Protein AF-A0A924RN90-F1 (afdb_monomer_lite)

Foldseek 3Di:
DQLLVVVVVVCVVVVHDLVNLCVQLVHDSVLSVVQSPDPDHDPSSVVSCVVRPLPPDPCNSNDDPPDPDDDDDDDDSVVVVVVVVVVVVVVVVVVVCCVVDDD

Secondary structure (DSSP, 8-state):
-HHHHHHHHHHHHTT--HHHHHHHHT--HHHHHHHHH-SS--HHHHHHHHHH-TT--HHHHH--TT-----------HHHHHHHHHHHHHHHHHHHHHHH---

pLDDT: mean 85.14, std 13.49, range [55.16, 96.69]

Structure (mmCIF, N/CA/C/O backbone):
data_AF-A0A924RN90-F1
#
_entry.id   AF-A0A924RN90-F1
#
loop_
_atom_site.group_PDB
_atom_site.id
_atom_site.type_symbol
_atom_site.label_atom_id
_atom_site.label_alt_id
_atom_site.label_comp_id
_atom_site.label_asym_id
_atom_site.label_entity_id
_atom_site.label_seq_id
_atom_site.pdbx_PDB_ins_code
_atom_site.Cartn_x
_atom_site.Cartn_y
_atom_site.Cartn_z
_atom_site.occupancy
_atom_site.B_iso_or_equiv
_atom_site.auth_seq_id
_atom_site.auth_comp_id
_atom_s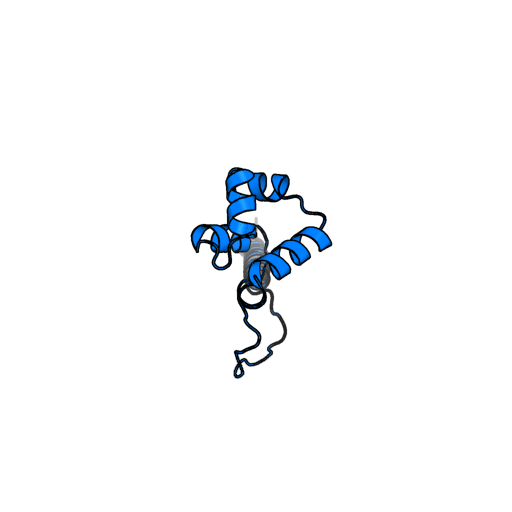ite.auth_asym_id
_atom_site.auth_atom_id
_atom_site.pdbx_PDB_model_num
ATOM 1 N N . MET A 1 1 ? 12.669 -8.659 -8.673 1.00 64.25 1 MET A N 1
ATOM 2 C CA . MET A 1 1 ? 11.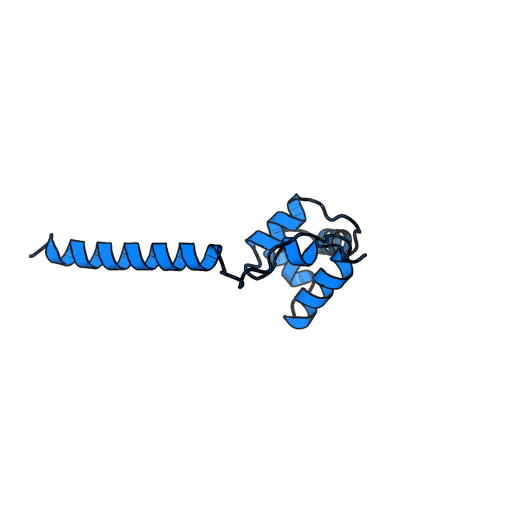621 -8.725 -9.714 1.00 64.25 1 MET A CA 1
ATOM 3 C C . MET A 1 1 ? 10.304 -9.256 -9.157 1.00 64.25 1 MET A C 1
ATOM 5 O O . MET A 1 1 ? 9.276 -8.734 -9.561 1.00 64.25 1 MET A O 1
ATOM 9 N N . GLU A 1 2 ? 10.318 -10.177 -8.187 1.00 84.38 2 GLU A N 1
ATOM 10 C CA . GLU A 1 2 ? 9.100 -10.689 -7.529 1.00 84.38 2 GLU A CA 1
ATOM 11 C C . GLU A 1 2 ? 8.173 -9.609 -6.954 1.00 84.38 2 GLU A C 1
ATOM 13 O O . GLU A 1 2 ? 7.007 -9.561 -7.337 1.00 84.38 2 GLU A O 1
ATOM 18 N N . PHE A 1 3 ? 8.691 -8.671 -6.150 1.00 89.94 3 PHE A N 1
ATOM 19 C CA . PHE A 1 3 ? 7.882 -7.557 -5.634 1.00 89.94 3 PHE A CA 1
ATOM 20 C C . PHE A 1 3 ? 7.183 -6.775 -6.757 1.00 89.94 3 PHE A C 1
ATOM 22 O O . PHE A 1 3 ? 5.973 -6.581 -6.724 1.00 89.94 3 PHE A O 1
ATOM 29 N N . SER A 1 4 ? 7.939 -6.358 -7.782 1.00 91.38 4 SER A N 1
ATOM 30 C CA . SER A 1 4 ? 7.408 -5.586 -8.916 1.00 91.38 4 SER A CA 1
ATOM 31 C C . SER A 1 4 ? 6.252 -6.310 -9.603 1.00 91.38 4 SER A C 1
ATOM 33 O O . SER A 1 4 ? 5.229 -5.700 -9.911 1.00 91.38 4 SER A O 1
ATOM 35 N N . ARG A 1 5 ? 6.403 -7.621 -9.814 1.00 91.50 5 ARG A N 1
ATOM 36 C CA . ARG A 1 5 ? 5.385 -8.474 -10.430 1.00 91.50 5 ARG A CA 1
ATOM 37 C C . ARG A 1 5 ? 4.130 -8.545 -9.558 1.00 91.50 5 ARG A C 1
ATOM 39 O O . ARG A 1 5 ? 3.047 -8.246 -10.056 1.00 91.50 5 ARG A O 1
ATOM 46 N N . LYS A 1 6 ? 4.284 -8.873 -8.271 1.00 92.06 6 LYS A N 1
ATOM 47 C CA . LYS A 1 6 ? 3.182 -9.006 -7.303 1.00 92.06 6 LYS A CA 1
ATOM 48 C C . LYS A 1 6 ? 2.431 -7.690 -7.100 1.00 92.06 6 LYS A C 1
ATOM 50 O O . LYS A 1 6 ? 1.214 -7.648 -7.250 1.00 92.06 6 LYS A O 1
ATOM 55 N N . ALA A 1 7 ? 3.155 -6.595 -6.874 1.00 92.94 7 ALA A N 1
ATOM 56 C CA . ALA A 1 7 ? 2.566 -5.276 -6.674 1.00 92.94 7 ALA A CA 1
ATOM 57 C C . ALA A 1 7 ? 1.798 -4.802 -7.918 1.00 92.94 7 ALA A C 1
ATOM 59 O O . ALA A 1 7 ? 0.669 -4.332 -7.808 1.00 92.94 7 ALA A O 1
ATOM 60 N N . LYS A 1 8 ? 2.360 -4.967 -9.124 1.00 93.75 8 LYS A N 1
ATOM 61 C CA . LYS A 1 8 ? 1.650 -4.612 -10.365 1.00 93.75 8 LYS A CA 1
ATOM 62 C C . LYS A 1 8 ? 0.409 -5.471 -10.591 1.00 93.75 8 LYS A C 1
ATOM 64 O O . LYS A 1 8 ? -0.600 -4.933 -11.036 1.00 93.75 8 LYS A O 1
ATOM 69 N N . ALA A 1 9 ? 0.474 -6.770 -10.298 1.00 93.81 9 ALA A N 1
ATOM 70 C CA . ALA A 1 9 ? -0.682 -7.656 -10.397 1.00 93.81 9 ALA A CA 1
ATOM 71 C C . ALA A 1 9 ? -1.798 -7.216 -9.438 1.00 93.81 9 ALA A C 1
ATOM 73 O O . ALA A 1 9 ? -2.930 -7.047 -9.876 1.00 93.81 9 ALA A O 1
ATOM 74 N N . PHE A 1 10 ? -1.454 -6.919 -8.182 1.00 94.44 10 PHE A N 1
ATOM 75 C CA . PHE A 1 10 ? -2.389 -6.417 -7.175 1.00 94.44 10 PHE A CA 1
ATOM 76 C C . PHE A 1 10 ? -3.120 -5.145 -7.620 1.00 94.44 10 PHE A C 1
ATOM 78 O O . PHE A 1 10 ? -4.341 -5.056 -7.511 1.00 94.44 10 PHE A O 1
ATOM 85 N N . PHE A 1 11 ? -2.389 -4.147 -8.128 1.00 95.00 11 PHE A N 1
ATOM 86 C CA . PHE A 1 11 ? -3.018 -2.898 -8.565 1.00 95.00 11 PHE A CA 1
ATOM 87 C C . PHE A 1 11 ? -3.827 -3.082 -9.850 1.00 95.00 11 PHE A C 1
ATOM 89 O O . PHE A 1 11 ? -4.899 -2.496 -9.974 1.00 95.00 11 PHE A O 1
ATOM 96 N N . LYS A 1 12 ? -3.361 -3.933 -10.773 1.00 94.06 12 LYS A N 1
ATOM 97 C CA . LYS A 1 12 ? -4.080 -4.241 -12.013 1.00 94.06 12 LYS A CA 1
ATOM 98 C C . LYS A 1 12 ? -5.414 -4.939 -11.745 1.00 94.06 12 LYS A C 1
ATOM 100 O O . LYS A 1 12 ? -6.406 -4.554 -12.352 1.00 94.06 12 LYS A O 1
ATOM 105 N N . ASP A 1 13 ? -5.439 -5.919 -10.844 1.00 94.12 13 ASP A N 1
ATOM 106 C CA . ASP A 1 13 ? -6.654 -6.650 -10.455 1.00 94.12 13 ASP A CA 1
ATOM 107 C C . ASP A 1 13 ? -7.726 -5.717 -9.870 1.00 94.12 13 ASP A C 1
ATOM 109 O O . ASP A 1 13 ? -8.916 -5.854 -10.132 1.00 94.12 13 ASP A O 1
ATOM 113 N N . LYS A 1 14 ? -7.285 -4.671 -9.167 1.00 91.81 14 LYS A N 1
ATOM 114 C CA . LYS A 1 14 ? -8.157 -3.647 -8.578 1.00 91.81 14 LYS A CA 1
ATOM 115 C C . LYS A 1 14 ? -8.477 -2.479 -9.510 1.00 91.81 14 LYS A C 1
ATOM 117 O O . LYS A 1 14 ? -9.124 -1.5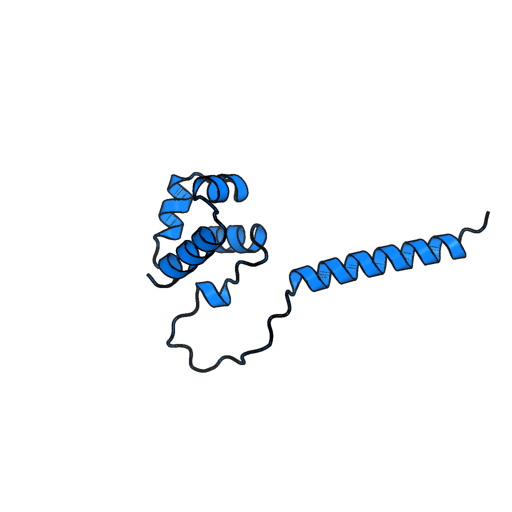30 -9.077 1.00 91.81 14 LYS A O 1
ATOM 122 N N . GLY A 1 15 ? -7.999 -2.509 -10.755 1.00 94.19 15 GLY A N 1
ATOM 123 C CA . GLY A 1 15 ? -8.178 -1.417 -11.714 1.00 94.19 15 GLY A CA 1
ATOM 124 C C . GLY A 1 15 ? -7.488 -0.107 -11.316 1.00 94.19 15 GLY A C 1
ATOM 125 O O . GLY A 1 15 ? -7.857 0.944 -11.826 1.00 94.19 15 GLY A O 1
ATOM 126 N N . ILE A 1 16 ? -6.498 -0.153 -10.419 1.00 94.88 16 ILE A N 1
ATOM 127 C CA . ILE A 1 16 ? -5.819 1.031 -9.887 1.00 94.88 16 ILE A CA 1
ATOM 128 C C . ILE A 1 16 ? -4.651 1.408 -10.804 1.00 94.88 16 ILE A C 1
ATOM 130 O O . ILE A 1 16 ? -3.695 0.647 -10.987 1.00 94.88 16 ILE A O 1
ATOM 134 N N . SER A 1 17 ? -4.693 2.620 -11.348 1.00 94.56 17 SER A N 1
ATOM 135 C CA . SER A 1 17 ? -3.628 3.193 -12.169 1.00 94.56 17 SER A CA 1
ATOM 136 C C . SER A 1 17 ? -2.469 3.745 -11.328 1.00 94.56 17 SER A C 1
ATOM 138 O O . SER A 1 17 ? -2.626 4.136 -10.172 1.00 94.56 17 SER A O 1
ATOM 140 N N . GLN A 1 18 ? -1.275 3.862 -11.924 1.00 93.44 18 GLN A N 1
ATOM 141 C CA . GLN A 1 18 ? -0.118 4.463 -11.237 1.00 93.44 18 GLN A CA 1
ATOM 142 C C . GLN A 1 18 ? -0.355 5.925 -10.838 1.00 93.44 18 GLN A C 1
ATOM 144 O O . GLN A 1 18 ? 0.164 6.369 -9.815 1.00 93.44 18 GLN A O 1
ATOM 149 N N . ARG A 1 19 ? -1.170 6.650 -11.610 1.00 94.44 19 ARG A N 1
ATOM 150 C CA . ARG A 1 19 ? -1.593 8.020 -11.310 1.00 94.44 19 ARG A CA 1
ATOM 151 C C . ARG A 1 19 ? -2.455 8.099 -10.055 1.00 94.44 19 ARG A C 1
ATOM 153 O O . ARG A 1 19 ? -2.277 9.001 -9.237 1.00 94.44 19 ARG A O 1
ATOM 160 N N . GLU A 1 20 ? -3.362 7.147 -9.872 1.00 95.56 20 GLU A N 1
ATOM 161 C CA . GLU A 1 20 ? -4.165 7.058 -8.651 1.00 95.56 20 GLU A CA 1
ATOM 162 C C . GLU A 1 20 ? -3.302 6.687 -7.450 1.00 95.56 20 GLU A C 1
ATOM 164 O O . GLU A 1 20 ? -3.464 7.290 -6.394 1.00 95.56 20 GLU A O 1
ATOM 169 N N . ILE A 1 21 ? -2.337 5.775 -7.618 1.00 95.94 21 ILE A N 1
ATOM 170 C CA . ILE A 1 21 ? -1.363 5.448 -6.565 1.00 95.94 21 ILE A CA 1
ATOM 171 C C . ILE A 1 21 ? -0.596 6.696 -6.146 1.00 95.94 21 ILE A C 1
ATOM 173 O O . ILE A 1 21 ? -0.570 7.022 -4.963 1.00 95.94 21 ILE A O 1
ATOM 177 N N . ALA A 1 22 ? -0.024 7.412 -7.114 1.00 96.69 22 ALA A N 1
ATOM 178 C CA . ALA A 1 22 ? 0.719 8.650 -6.905 1.00 96.69 22 ALA A CA 1
ATOM 179 C C . ALA A 1 22 ? -0.108 9.685 -6.132 1.00 96.69 22 ALA A C 1
ATOM 181 O O . ALA A 1 22 ? 0.330 10.190 -5.098 1.00 96.69 22 ALA A O 1
ATOM 182 N N . THR A 1 23 ? -1.349 9.905 -6.571 1.00 95.81 23 THR A N 1
ATOM 183 C CA . THR A 1 23 ? -2.288 10.826 -5.920 1.00 95.81 23 THR A CA 1
ATOM 184 C C . THR A 1 23 ? -2.615 10.387 -4.492 1.00 95.81 23 THR A C 1
ATOM 186 O O . THR A 1 23 ? -2.597 11.204 -3.576 1.00 95.81 23 THR A O 1
ATOM 189 N N . LYS A 1 24 ? -2.878 9.092 -4.280 1.00 94.31 24 LYS A N 1
ATOM 190 C CA . LYS A 1 24 ? -3.271 8.537 -2.980 1.00 94.31 24 LYS A CA 1
ATOM 191 C C . LYS A 1 24 ? -2.149 8.631 -1.948 1.00 94.31 24 LYS A C 1
ATOM 193 O O . LYS A 1 24 ? -2.421 8.925 -0.791 1.00 94.31 24 LYS A O 1
ATOM 198 N N . ILE A 1 25 ? -0.904 8.384 -2.357 1.00 94.81 25 ILE A N 1
ATOM 199 C CA . ILE A 1 25 ? 0.248 8.391 -1.443 1.00 94.81 25 ILE A CA 1
ATOM 200 C C . ILE A 1 25 ? 0.970 9.744 -1.360 1.00 94.81 25 ILE A C 1
ATOM 202 O O . ILE A 1 25 ? 1.912 9.870 -0.575 1.00 94.81 25 ILE A O 1
ATOM 206 N N . GLY A 1 26 ? 0.542 10.736 -2.149 1.00 93.94 26 GLY A N 1
ATOM 207 C CA . GLY A 1 26 ? 1.117 12.083 -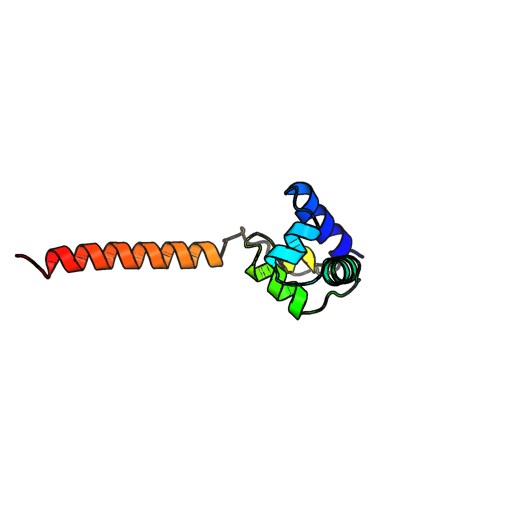2.165 1.00 93.94 26 GLY A CA 1
ATOM 208 C C . GLY A 1 26 ? 2.508 12.161 -2.800 1.00 93.94 26 GLY A C 1
ATOM 209 O O . GLY A 1 26 ? 3.337 12.951 -2.360 1.00 93.94 26 GLY A O 1
ATOM 210 N N . GLU A 1 27 ? 2.786 11.331 -3.805 1.00 95.44 27 GLU A N 1
ATOM 211 C CA . GLU A 1 27 ? 4.080 11.272 -4.498 1.00 95.44 27 GLU A CA 1
ATOM 212 C C . GLU A 1 27 ? 3.899 11.474 -6.009 1.00 95.44 27 GLU A C 1
ATOM 214 O O . GLU A 1 27 ? 2.800 11.357 -6.541 1.00 95.44 27 GLU A O 1
ATOM 219 N N . GLY A 1 28 ? 4.983 11.754 -6.736 1.00 95.12 28 GLY A N 1
ATOM 220 C CA . GLY A 1 28 ? 4.928 11.885 -8.197 1.00 95.12 28 GLY A CA 1
ATOM 221 C C . GLY A 1 28 ? 4.805 10.539 -8.928 1.00 95.12 28 GLY A C 1
ATOM 222 O O . GLY A 1 28 ? 5.375 9.534 -8.500 1.00 95.12 28 GLY A O 1
ATOM 223 N N . GLU A 1 29 ? 4.153 10.520 -10.095 1.00 95.00 29 GLU A N 1
ATOM 224 C CA . GLU A 1 29 ? 4.005 9.308 -10.927 1.00 95.00 29 GLU A CA 1
ATOM 225 C C . GLU A 1 29 ? 5.352 8.668 -11.295 1.00 95.00 29 GLU A C 1
ATOM 227 O O . GLU A 1 29 ? 5.507 7.448 -11.245 1.00 95.00 29 GLU A O 1
ATOM 232 N N . VAL A 1 30 ? 6.367 9.488 -11.589 1.00 95.75 30 VAL A N 1
ATOM 233 C CA . VAL A 1 30 ? 7.730 9.013 -11.882 1.00 95.75 30 VAL A CA 1
ATOM 234 C C . VAL A 1 30 ? 8.340 8.297 -10.674 1.00 95.75 30 VAL A C 1
ATOM 236 O O . VAL A 1 30 ? 9.002 7.269 -10.832 1.00 95.75 30 VAL A O 1
ATOM 239 N N . TYR A 1 31 ? 8.101 8.805 -9.460 1.00 95.31 31 TYR A N 1
ATOM 240 C CA . TYR A 1 31 ? 8.561 8.159 -8.232 1.00 95.31 31 TYR A CA 1
ATOM 241 C C . TYR A 1 31 ? 7.870 6.809 -8.042 1.00 95.31 31 TYR A C 1
ATOM 243 O O . TYR A 1 31 ? 8.556 5.805 -7.845 1.00 95.31 31 TYR A O 1
ATOM 251 N N . VAL A 1 32 ? 6.542 6.764 -8.181 1.00 96.25 32 VAL A N 1
ATOM 252 C CA . VAL A 1 32 ? 5.758 5.525 -8.075 1.00 96.25 32 VAL A CA 1
ATOM 253 C C . VAL A 1 32 ? 6.225 4.492 -9.092 1.00 96.25 32 VAL A C 1
ATOM 255 O O . VAL A 1 32 ? 6.551 3.369 -8.713 1.00 96.25 32 VAL A O 1
ATOM 258 N N . SER A 1 33 ? 6.344 4.877 -10.363 1.00 95.31 33 SER A N 1
ATOM 259 C CA . SER A 1 33 ? 6.837 4.000 -11.425 1.00 95.31 33 SER A CA 1
ATOM 260 C C . SER A 1 33 ? 8.230 3.460 -11.096 1.00 95.31 33 SER A C 1
ATOM 262 O O . SER A 1 33 ? 8.475 2.254 -11.168 1.00 95.31 33 SER A O 1
ATOM 264 N N . LYS A 1 34 ? 9.147 4.323 -10.642 1.00 95.12 34 LYS A N 1
ATOM 265 C CA . LYS A 1 34 ? 10.495 3.906 -10.242 1.00 95.12 34 LYS A CA 1
ATOM 266 C C . LYS A 1 34 ? 10.456 2.899 -9.093 1.00 95.12 34 LYS A C 1
ATOM 268 O O . LYS A 1 34 ? 11.177 1.909 -9.148 1.00 95.12 34 LYS A O 1
ATOM 273 N N . GLN A 1 35 ? 9.637 3.122 -8.066 1.00 95.69 35 GLN A N 1
ATOM 274 C CA . GLN A 1 35 ? 9.545 2.215 -6.917 1.00 95.69 35 GLN A CA 1
ATOM 275 C C . GLN A 1 35 ? 8.879 0.884 -7.277 1.00 95.69 35 GLN A C 1
ATOM 277 O O . GLN A 1 35 ? 9.397 -0.166 -6.905 1.00 95.69 35 GLN A O 1
ATOM 282 N N . LEU A 1 36 ? 7.806 0.900 -8.071 1.00 94.00 36 LEU A N 1
ATOM 283 C CA . LEU A 1 36 ? 7.135 -0.314 -8.542 1.00 94.00 36 LEU A CA 1
ATOM 284 C C . LEU A 1 36 ? 8.023 -1.181 -9.434 1.00 94.00 36 LEU A C 1
ATOM 286 O O . LEU A 1 36 ? 7.767 -2.373 -9.558 1.00 94.00 36 LEU A O 1
ATOM 290 N N . ASN A 1 37 ? 9.044 -0.613 -10.074 1.00 93.25 37 ASN A N 1
ATOM 291 C CA . ASN A 1 37 ? 9.986 -1.345 -10.923 1.00 93.25 37 ASN A CA 1
ATOM 292 C C . ASN A 1 37 ? 11.270 -1.779 -10.196 1.00 93.25 37 ASN A C 1
ATOM 294 O O . ASN A 1 37 ? 12.054 -2.549 -10.753 1.00 93.25 37 ASN A O 1
ATOM 298 N N . LYS A 1 38 ? 11.509 -1.321 -8.962 1.00 90.50 38 LYS A N 1
ATOM 299 C CA . LYS A 1 38 ? 12.701 -1.708 -8.199 1.00 90.50 38 LYS A CA 1
ATOM 300 C C . LYS A 1 38 ? 12.615 -3.153 -7.712 1.00 90.50 38 LYS A C 1
ATOM 302 O O . LYS A 1 38 ? 11.545 -3.665 -7.387 1.00 90.50 38 LYS A O 1
ATOM 307 N N . LYS A 1 39 ? 13.782 -3.803 -7.614 1.00 85.38 39 LYS A N 1
ATOM 308 C CA . LYS A 1 39 ? 13.923 -5.079 -6.894 1.00 85.38 39 LYS A CA 1
ATOM 309 C C . LYS A 1 39 ? 13.621 -4.88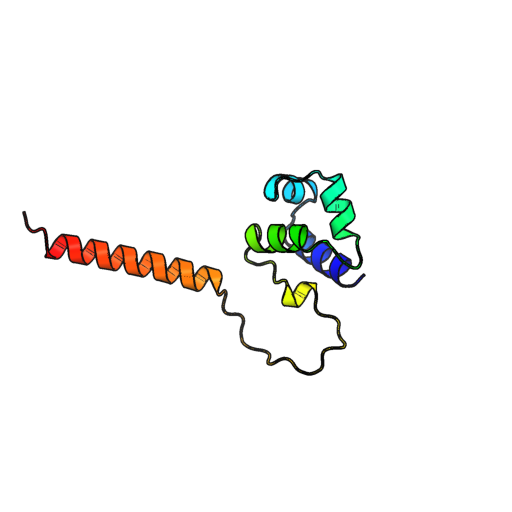5 -5.406 1.00 85.38 39 LYS A C 1
ATOM 311 O O . LYS A 1 39 ? 12.903 -5.697 -4.840 1.00 85.38 39 LYS A O 1
ATOM 316 N N . GLU A 1 40 ? 14.133 -3.793 -4.847 1.00 88.31 40 GLU A N 1
ATOM 317 C CA . GLU A 1 40 ? 13.992 -3.397 -3.448 1.00 88.31 40 GLU A CA 1
ATOM 318 C C . GLU A 1 40 ? 13.404 -1.977 -3.394 1.00 88.31 40 GLU A C 1
ATOM 320 O O . GLU A 1 40 ? 14.121 -0.986 -3.586 1.00 88.31 40 GLU A O 1
ATOM 325 N N . PRO A 1 41 ? 12.076 -1.847 -3.252 1.00 92.38 41 PRO A N 1
ATOM 326 C CA . PRO A 1 41 ? 11.437 -0.555 -3.033 1.00 92.38 41 PRO A CA 1
ATOM 327 C C . PRO A 1 41 ? 11.864 0.040 -1.685 1.00 92.38 41 PRO A C 1
ATOM 329 O O . PRO A 1 41 ? 12.177 -0.671 -0.734 1.00 92.38 41 PRO A O 1
ATOM 332 N N . SER A 1 42 ? 11.855 1.368 -1.580 1.00 94.56 42 SER A N 1
ATOM 333 C CA . SER A 1 42 ? 12.221 2.029 -0.323 1.00 94.56 42 SER A CA 1
ATOM 334 C C . SER A 1 42 ? 11.209 1.733 0.796 1.00 94.56 42 SER A C 1
ATOM 336 O O . SER A 1 42 ? 10.007 1.755 0.513 1.00 94.56 42 SER A O 1
ATOM 338 N N . PRO A 1 43 ? 11.641 1.604 2.066 1.00 93.88 43 PRO A N 1
ATOM 339 C CA . PRO A 1 43 ? 10.736 1.412 3.206 1.00 93.88 43 PRO A CA 1
ATOM 340 C C . PRO A 1 43 ? 9.636 2.476 3.311 1.00 93.88 43 PRO A C 1
ATOM 342 O O . PRO A 1 43 ? 8.492 2.158 3.623 1.00 93.88 43 PRO A O 1
ATOM 345 N N . LYS A 1 44 ? 9.948 3.736 2.967 1.00 95.50 44 LYS A N 1
ATOM 346 C CA . LYS A 1 44 ? 8.964 4.831 2.900 1.00 95.50 44 LYS A CA 1
ATOM 347 C C . LYS A 1 44 ? 7.791 4.483 1.977 1.00 95.50 44 LYS A C 1
ATOM 349 O O . LYS A 1 44 ? 6.640 4.584 2.387 1.00 95.50 44 LYS A O 1
ATOM 354 N N . PHE A 1 45 ? 8.101 4.036 0.761 1.00 95.88 45 PHE A N 1
ATOM 355 C CA . PHE A 1 45 ? 7.106 3.654 -0.238 1.00 95.88 45 PHE A CA 1
ATOM 356 C C . PHE A 1 45 ? 6.263 2.463 0.228 1.00 95.88 45 PHE A C 1
ATOM 358 O O . PHE A 1 45 ? 5.045 2.488 0.101 1.00 95.88 45 PHE A O 1
ATOM 365 N N . LEU A 1 46 ? 6.894 1.450 0.827 1.00 94.94 46 LEU A N 1
ATOM 366 C CA . LEU A 1 46 ? 6.189 0.288 1.376 1.00 94.94 46 LEU A CA 1
ATOM 367 C C . LEU A 1 46 ? 5.192 0.689 2.472 1.00 94.94 46 LEU A C 1
ATOM 369 O O . LEU A 1 46 ? 4.028 0.298 2.418 1.00 94.94 46 LEU A O 1
ATOM 373 N N . ASN A 1 47 ? 5.614 1.539 3.410 1.00 93.50 47 ASN A N 1
ATOM 374 C CA . ASN A 1 47 ? 4.739 2.060 4.461 1.00 93.50 47 ASN A CA 1
ATOM 375 C C . ASN A 1 47 ? 3.602 2.916 3.891 1.00 93.50 47 ASN A C 1
ATOM 377 O O . ASN A 1 47 ? 2.461 2.804 4.335 1.00 93.50 47 ASN A O 1
ATOM 381 N N . GLN A 1 48 ? 3.886 3.749 2.886 1.00 95.19 48 GLN A N 1
ATOM 382 C CA . GLN A 1 48 ? 2.862 4.525 2.188 1.00 95.19 48 GLN A CA 1
ATOM 383 C C . GLN A 1 48 ? 1.805 3.617 1.550 1.00 95.19 48 GLN A C 1
ATOM 385 O O . GLN A 1 48 ? 0.615 3.904 1.682 1.00 95.19 48 GLN A O 1
ATOM 390 N N . LEU A 1 49 ? 2.208 2.511 0.916 1.00 94.56 49 LEU A N 1
ATOM 391 C CA . LEU A 1 49 ? 1.265 1.548 0.353 1.00 94.56 49 LEU A CA 1
ATOM 392 C C . LEU A 1 49 ? 0.438 0.854 1.444 1.00 94.56 49 LEU A C 1
ATOM 394 O O . LEU A 1 49 ? -0.785 0.893 1.376 1.00 94.56 49 LEU A O 1
ATOM 398 N N . ALA A 1 50 ? 1.069 0.307 2.484 1.00 91.62 50 ALA A N 1
ATOM 399 C CA . ALA A 1 50 ? 0.376 -0.403 3.567 1.00 91.62 50 ALA A CA 1
ATOM 400 C C . ALA A 1 50 ? -0.569 0.489 4.401 1.00 91.62 50 ALA A C 1
ATOM 402 O O . ALA A 1 50 ? -1.506 0.008 5.044 1.00 91.62 50 ALA A O 1
ATOM 403 N N . ASN A 1 51 ? -0.327 1.802 4.423 1.00 91.56 51 ASN A N 1
ATOM 404 C CA . ASN A 1 51 ? -1.199 2.758 5.104 1.00 91.56 51 ASN A CA 1
ATOM 405 C C . ASN A 1 51 ? -2.377 3.212 4.241 1.00 91.56 51 ASN A C 1
ATOM 407 O O . ASN A 1 51 ? -3.451 3.464 4.779 1.00 91.56 51 ASN A O 1
ATOM 411 N N . ASN A 1 52 ? -2.197 3.304 2.922 1.00 93.06 52 ASN A N 1
ATOM 412 C CA . ASN A 1 52 ? -3.235 3.790 2.010 1.00 93.06 52 ASN A CA 1
ATOM 413 C C . ASN A 1 52 ? -4.058 2.674 1.355 1.00 93.06 52 ASN A C 1
ATOM 415 O O . ASN A 1 52 ? -5.147 2.940 0.843 1.00 93.06 52 ASN A O 1
ATOM 419 N N . TYR A 1 53 ? -3.557 1.441 1.385 1.00 92.19 53 TYR A N 1
ATOM 420 C CA . TYR A 1 53 ? -4.200 0.256 0.834 1.00 92.19 53 TYR A CA 1
ATOM 421 C C . TYR A 1 53 ? -4.271 -0.825 1.921 1.00 92.19 53 TYR A C 1
ATOM 423 O O . TYR A 1 53 ? -3.322 -1.590 2.072 1.00 92.19 53 TYR A O 1
ATOM 431 N N . PRO A 1 54 ? -5.385 -0.919 2.672 1.00 84.88 54 PRO A N 1
ATOM 432 C CA . PRO A 1 54 ? -5.524 -1.857 3.793 1.00 84.88 54 PRO A CA 1
ATOM 433 C C . PRO A 1 54 ? -5.283 -3.322 3.411 1.00 84.88 54 PRO A C 1
ATOM 435 O O . PRO A 1 54 ? -4.749 -4.090 4.199 1.00 84.88 54 PRO A O 1
ATOM 438 N N . ASN A 1 55 ? -5.610 -3.681 2.169 1.00 87.50 55 ASN A N 1
ATOM 439 C CA . ASN A 1 55 ? -5.478 -5.045 1.660 1.00 87.50 55 ASN A CA 1
ATOM 440 C C . ASN A 1 55 ? -4.100 -5.289 1.013 1.00 87.50 55 ASN A C 1
ATOM 442 O O . ASN A 1 55 ? -3.913 -6.314 0.365 1.00 87.50 55 ASN A O 1
ATOM 446 N N . PHE A 1 56 ? -3.176 -4.324 1.077 1.00 90.12 56 PHE A N 1
ATOM 447 C CA . PHE A 1 56 ? -1.814 -4.471 0.567 1.00 90.12 56 PHE A CA 1
ATOM 448 C C . PHE A 1 56 ? -0.933 -5.097 1.652 1.00 90.12 56 PHE A C 1
ATOM 450 O O . PHE A 1 56 ? -0.375 -4.396 2.498 1.00 90.12 56 PHE A O 1
ATOM 457 N N . ASP A 1 57 ? -0.829 -6.425 1.631 1.00 89.06 57 ASP A N 1
ATOM 458 C CA . ASP A 1 57 ? -0.023 -7.179 2.590 1.00 89.06 57 ASP A CA 1
ATOM 459 C C . ASP A 1 57 ? 1.467 -7.150 2.215 1.00 89.06 57 ASP A C 1
ATOM 461 O O . ASP A 1 57 ? 1.898 -7.723 1.213 1.00 89.06 57 ASP A O 1
ATOM 465 N N . LEU A 1 58 ? 2.277 -6.496 3.050 1.00 89.31 58 LEU A N 1
ATOM 466 C CA . LEU A 1 58 ? 3.723 -6.418 2.855 1.00 89.31 58 LEU A CA 1
ATOM 467 C C . LEU A 1 58 ? 4.402 -7.787 2.911 1.00 89.31 58 LEU A C 1
ATOM 469 O O . LEU A 1 58 ? 5.374 -7.993 2.182 1.00 89.31 58 LEU A O 1
ATOM 473 N N . ASN A 1 59 ? 3.893 -8.722 3.716 1.00 87.12 59 ASN A N 1
ATOM 474 C CA . ASN A 1 59 ? 4.464 -10.060 3.818 1.00 87.12 59 ASN A CA 1
ATOM 475 C C . ASN A 1 59 ? 4.296 -10.803 2.494 1.00 87.12 59 ASN A C 1
ATOM 477 O O . ASN A 1 59 ? 5.269 -11.324 1.955 1.00 87.12 59 ASN A O 1
ATOM 481 N N . GLU A 1 60 ? 3.098 -10.781 1.908 1.00 87.88 60 GLU A N 1
ATOM 482 C CA . GLU A 1 60 ? 2.840 -11.387 0.599 1.00 87.88 60 GLU A CA 1
ATOM 483 C C . GLU A 1 60 ? 3.709 -10.765 -0.509 1.00 87.88 60 GLU A C 1
ATOM 485 O O . GLU A 1 60 ? 4.305 -11.478 -1.330 1.00 87.88 60 GLU A O 1
ATOM 490 N N . MET A 1 61 ? 3.812 -9.432 -0.507 1.00 89.38 61 MET A N 1
ATOM 491 C CA . MET A 1 61 ? 4.502 -8.666 -1.548 1.00 89.38 61 MET A CA 1
ATOM 492 C C . MET A 1 61 ? 6.024 -8.823 -1.497 1.00 89.38 61 MET A C 1
ATOM 494 O O . MET A 1 61 ? 6.672 -8.807 -2.547 1.00 89.38 61 MET A O 1
ATOM 498 N N . LEU A 1 62 ? 6.601 -8.972 -0.302 1.00 88.12 62 LEU A N 1
ATOM 499 C CA . LEU A 1 62 ? 8.048 -9.100 -0.100 1.00 88.12 62 LEU A CA 1
ATOM 500 C C . LEU A 1 62 ? 8.521 -10.551 0.015 1.00 88.12 62 LEU A C 1
ATOM 502 O O . LEU A 1 62 ? 9.718 -10.799 -0.126 1.00 88.12 62 LEU A O 1
ATOM 506 N N . ARG A 1 63 ? 7.610 -11.512 0.220 1.00 82.19 63 ARG A N 1
ATOM 507 C CA . ARG A 1 63 ? 7.947 -12.937 0.294 1.00 82.19 63 ARG A CA 1
ATOM 508 C C . ARG A 1 63 ? 8.654 -13.396 -0.978 1.00 82.19 63 ARG A C 1
ATOM 510 O O . ARG A 1 63 ? 8.113 -13.281 -2.082 1.00 82.19 63 ARG A O 1
ATOM 517 N N . THR A 1 64 ? 9.838 -13.964 -0.800 1.00 76.19 64 THR A N 1
ATOM 518 C CA . THR A 1 64 ? 10.525 -14.791 -1.789 1.00 76.19 64 THR A CA 1
ATOM 519 C C . THR A 1 64 ? 10.190 -16.257 -1.517 1.00 76.19 64 THR A C 1
ATOM 521 O O . THR A 1 64 ? 9.961 -16.646 -0.371 1.00 76.19 64 THR A O 1
ATOM 524 N N . ASP A 1 65 ? 10.124 -17.078 -2.563 1.00 66.38 65 ASP A N 1
ATOM 525 C CA . ASP A 1 65 ? 9.683 -18.480 -2.462 1.00 66.38 65 ASP A CA 1
ATOM 526 C C . ASP A 1 65 ? 10.648 -19.387 -1.661 1.00 66.38 65 ASP A C 1
ATOM 528 O O . ASP A 1 65 ? 10.355 -20.554 -1.432 1.00 66.38 65 ASP A O 1
ATOM 532 N N . GLU A 1 66 ? 11.769 -18.849 -1.171 1.00 62.41 66 GLU A N 1
ATOM 533 C CA . GLU A 1 66 ? 12.803 -19.569 -0.410 1.00 62.41 66 GLU A CA 1
ATOM 534 C C . GLU A 1 66 ? 12.536 -19.661 1.108 1.00 62.41 66 GLU A C 1
ATOM 536 O O . GLU A 1 66 ? 13.290 -20.317 1.827 1.00 62.41 66 GLU A O 1
ATOM 541 N N . VAL A 1 67 ? 11.479 -19.032 1.640 1.00 57.16 67 VAL A N 1
ATOM 542 C CA . VAL A 1 67 ? 11.224 -19.026 3.095 1.00 57.16 67 VAL A CA 1
ATOM 543 C C . VAL A 1 67 ? 10.393 -20.248 3.516 1.00 57.16 67 VAL A C 1
ATOM 545 O O . VAL A 1 67 ? 9.167 -20.248 3.420 1.00 57.16 67 VAL A O 1
ATOM 548 N N . LEU A 1 68 ? 11.084 -21.290 3.994 1.00 55.66 68 LEU A N 1
ATOM 549 C CA . LEU A 1 68 ? 10.546 -22.614 4.356 1.00 55.66 68 LEU A CA 1
ATOM 550 C C . LEU A 1 68 ? 9.777 -22.692 5.694 1.00 55.66 68 LEU A C 1
ATOM 552 O O . LEU A 1 68 ? 9.165 -23.719 5.963 1.00 55.66 68 LEU A O 1
ATOM 556 N N . ASN A 1 69 ? 9.773 -21.645 6.527 1.00 57.44 69 ASN A N 1
ATOM 557 C CA . ASN A 1 69 ? 9.216 -21.700 7.889 1.00 57.44 69 ASN A CA 1
ATOM 558 C C . ASN A 1 69 ? 8.270 -20.527 8.178 1.00 57.44 69 ASN A C 1
ATOM 560 O O . ASN A 1 69 ? 8.663 -19.558 8.826 1.00 57.44 69 ASN A O 1
ATOM 564 N N . ILE A 1 70 ? 7.021 -20.602 7.710 1.00 56.69 70 ILE A N 1
ATOM 565 C CA . ILE A 1 70 ? 5.972 -19.654 8.112 1.00 56.69 70 ILE A CA 1
ATOM 566 C C . ILE A 1 70 ? 4.680 -20.430 8.380 1.00 56.69 70 ILE A C 1
ATOM 568 O O . ILE A 1 70 ? 4.254 -21.236 7.553 1.00 56.69 70 ILE A O 1
ATOM 572 N N . VAL A 1 71 ? 4.068 -20.182 9.539 1.00 62.81 71 VAL A N 1
ATOM 573 C CA . VAL A 1 71 ? 2.741 -20.698 9.898 1.00 62.81 71 VAL A CA 1
ATOM 574 C C . VAL A 1 71 ? 1.705 -19.973 9.036 1.00 62.81 71 VAL A C 1
ATOM 576 O O . VAL A 1 71 ? 1.628 -18.746 9.054 1.00 62.81 71 VAL A O 1
ATOM 579 N N . ALA A 1 72 ? 0.944 -20.718 8.235 1.00 59.22 72 ALA A N 1
ATOM 580 C CA . ALA A 1 72 ? -0.149 -20.171 7.437 1.00 59.22 72 ALA A CA 1
ATOM 581 C C . ALA A 1 72 ? -1.385 -19.981 8.329 1.00 59.22 72 ALA A C 1
ATOM 583 O O . ALA A 1 72 ? -2.234 -20.864 8.409 1.00 59.22 72 ALA A O 1
ATOM 584 N N . GLU A 1 73 ? -1.455 -18.859 9.042 1.00 59.97 73 GLU A N 1
ATOM 585 C CA . GLU A 1 73 ? -2.665 -18.469 9.771 1.00 59.97 73 GLU A CA 1
ATOM 586 C C . GLU A 1 73 ? -3.718 -17.902 8.805 1.00 59.97 73 GLU A C 1
ATOM 588 O O . GLU A 1 73 ? -3.386 -17.313 7.767 1.00 59.97 73 GLU A O 1
ATOM 593 N N . GLU A 1 74 ? -5.000 -18.088 9.130 1.00 60.41 74 GLU A N 1
ATOM 594 C CA . GLU A 1 74 ? -6.090 -17.431 8.408 1.00 60.41 74 GLU A CA 1
ATOM 595 C C . GLU A 1 74 ? -5.954 -15.909 8.553 1.00 60.41 74 GLU A C 1
ATOM 597 O O . GLU A 1 74 ? -5.665 -15.389 9.630 1.00 60.41 74 GLU A O 1
ATOM 602 N N . ARG A 1 75 ? -6.122 -15.187 7.438 1.00 55.62 75 ARG A N 1
ATOM 603 C CA . ARG A 1 75 ? -5.949 -13.731 7.368 1.00 55.62 75 ARG A CA 1
ATOM 604 C C . ARG A 1 75 ? -6.952 -13.029 8.287 1.00 55.62 75 ARG A C 1
ATOM 606 O O . ARG A 1 75 ? -8.065 -12.734 7.864 1.00 55.62 75 ARG A O 1
ATOM 613 N N . GLU A 1 76 ? -6.554 -12.679 9.503 1.00 55.16 76 GLU A N 1
ATOM 614 C CA . GLU A 1 76 ? -7.260 -11.647 10.256 1.00 55.16 76 GLU A CA 1
ATOM 615 C C . GLU A 1 76 ? -6.807 -10.270 9.758 1.00 55.16 76 GLU A C 1
ATOM 617 O O . GLU A 1 76 ? -5.635 -9.897 9.854 1.00 55.16 76 GLU A O 1
ATOM 622 N N . GLU A 1 77 ? -7.739 -9.479 9.223 1.00 57.66 77 GLU A N 1
ATOM 623 C CA . GLU A 1 7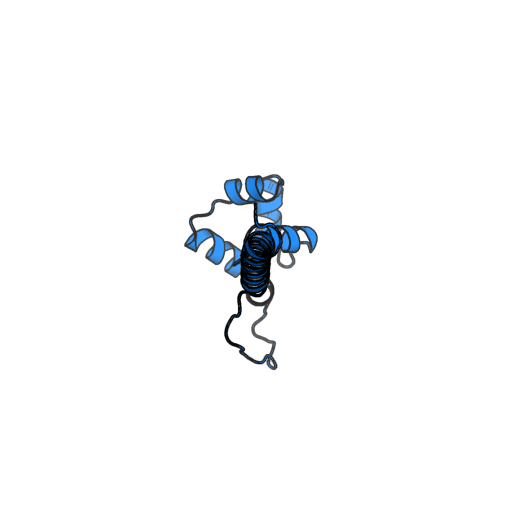7 ? -7.503 -8.075 8.884 1.00 57.66 77 GLU A CA 1
ATOM 624 C C . GLU A 1 77 ? -7.314 -7.264 10.178 1.00 57.66 77 GLU A C 1
ATOM 626 O O . GLU A 1 77 ? -8.227 -6.613 10.689 1.00 57.66 77 GLU A O 1
ATOM 631 N N . TYR A 1 78 ? -6.102 -7.311 10.732 1.00 55.25 78 TYR A N 1
ATOM 632 C CA . TYR A 1 78 ? -5.775 -6.814 12.071 1.00 55.25 78 TYR A CA 1
ATOM 633 C C . TYR A 1 78 ? -6.166 -5.339 12.280 1.00 55.25 78 TYR A C 1
ATOM 635 O O . TYR A 1 78 ? -6.644 -4.954 13.346 1.00 55.25 78 TYR A O 1
ATOM 643 N N . LYS A 1 79 ? -6.043 -4.505 11.234 1.00 56.62 79 LYS A N 1
ATOM 644 C CA . LYS A 1 79 ? -6.471 -3.094 11.272 1.00 56.62 79 LYS A CA 1
ATOM 645 C C . LYS A 1 79 ? -7.995 -2.926 11.268 1.00 56.62 79 LYS A C 1
ATOM 647 O O . LYS A 1 79 ? -8.493 -2.010 11.919 1.00 56.62 79 LYS A O 1
ATOM 652 N N . LEU A 1 80 ? -8.736 -3.788 10.570 1.00 64.88 80 LEU A N 1
ATOM 653 C CA . LEU A 1 80 ? -10.201 -3.745 10.568 1.00 64.88 80 LEU A CA 1
ATOM 654 C C . LEU A 1 80 ? -10.755 -4.211 11.911 1.00 64.88 80 LEU A C 1
ATOM 656 O O . LEU A 1 80 ? -11.668 -3.577 12.431 1.00 64.88 80 LEU A O 1
ATOM 660 N N . ARG A 1 81 ? -10.128 -5.212 12.539 1.00 73.75 81 ARG A N 1
ATOM 661 C CA . ARG A 1 81 ? -10.490 -5.661 13.889 1.00 73.75 81 ARG A CA 1
ATOM 662 C C . ARG A 1 81 ? -10.372 -4.540 14.924 1.00 73.75 81 ARG A C 1
ATOM 664 O O . ARG A 1 81 ? -11.287 -4.355 15.719 1.00 73.75 81 ARG A O 1
ATOM 671 N N . SER A 1 82 ? -9.299 -3.747 14.889 1.00 74.56 82 SER A N 1
ATOM 672 C CA . SER A 1 82 ? -9.155 -2.587 15.781 1.00 74.56 82 SER A CA 1
ATOM 673 C C . SER A 1 82 ? -10.217 -1.508 15.542 1.00 74.56 82 SER A C 1
ATOM 675 O O . SER A 1 82 ? -10.732 -0.954 16.506 1.00 74.56 82 SER A O 1
ATOM 677 N N . ILE A 1 83 ? -10.577 -1.226 14.285 1.00 80.00 83 ILE A N 1
ATOM 678 C CA . ILE A 1 83 ? -11.637 -0.255 13.953 1.00 80.00 83 ILE A CA 1
ATOM 679 C C . ILE A 1 83 ? -13.007 -0.757 14.424 1.00 80.00 83 ILE A C 1
ATOM 681 O O . ILE A 1 83 ? -13.772 0.008 15.006 1.00 80.00 83 ILE A O 1
ATOM 685 N N . ILE A 1 84 ? -13.300 -2.043 14.220 1.00 83.56 84 ILE A N 1
ATOM 686 C CA . ILE A 1 84 ? -14.533 -2.683 14.696 1.00 83.56 84 ILE A CA 1
ATOM 687 C C . ILE A 1 84 ? -14.627 -2.579 16.222 1.00 83.56 84 ILE A C 1
ATOM 689 O O . ILE A 1 84 ? -15.658 -2.154 16.735 1.00 83.56 84 ILE A O 1
ATOM 693 N N . LEU A 1 85 ? -13.537 -2.876 16.937 1.00 89.19 85 LEU A N 1
ATOM 694 C CA . LEU A 1 85 ? -13.483 -2.761 18.397 1.00 89.19 85 LEU A CA 1
ATOM 695 C C . LEU A 1 85 ? -13.680 -1.319 18.882 1.00 89.19 85 LEU A C 1
ATOM 697 O O . LEU A 1 85 ? -14.376 -1.104 19.869 1.00 89.19 85 LEU A O 1
ATOM 701 N N . ILE A 1 86 ? -13.100 -0.326 18.198 1.00 90.88 86 ILE A N 1
ATOM 702 C CA . ILE A 1 86 ? -13.312 1.092 18.533 1.00 90.88 86 ILE A CA 1
ATOM 703 C C . ILE A 1 86 ? -14.793 1.456 18.394 1.00 90.88 86 ILE A C 1
ATOM 705 O O . ILE A 1 86 ? -15.366 2.019 19.325 1.00 90.88 86 ILE A O 1
ATOM 709 N N . ASN A 1 87 ? -15.422 1.085 17.277 1.00 90.12 87 ASN A N 1
ATOM 710 C CA . ASN A 1 87 ? -16.839 1.367 17.042 1.00 90.12 87 ASN A CA 1
ATOM 711 C C . ASN A 1 87 ? -17.732 0.701 18.100 1.00 90.12 87 ASN A C 1
ATOM 713 O O . ASN A 1 87 ? -18.650 1.331 18.622 1.00 90.12 87 ASN A O 1
ATOM 717 N N . GLU A 1 88 ? -17.434 -0.549 18.463 1.00 92.50 88 GLU A N 1
ATOM 718 C CA . GLU A 1 88 ? -18.170 -1.275 19.500 1.00 92.50 88 GLU A CA 1
ATOM 719 C C . GLU A 1 88 ? -18.045 -0.587 20.872 1.00 92.50 88 GLU A C 1
ATOM 721 O O . GLU A 1 88 ? -19.039 -0.410 21.581 1.00 92.50 88 GLU A O 1
ATOM 726 N N . ILE A 1 89 ? -16.843 -0.123 21.235 1.00 95.19 89 ILE A N 1
ATOM 727 C CA . ILE A 1 89 ? -16.612 0.633 22.476 1.00 95.19 89 ILE A CA 1
ATOM 728 C C . ILE A 1 89 ? -17.405 1.948 22.474 1.00 95.19 89 ILE A C 1
ATOM 730 O O . ILE A 1 89 ? -18.021 2.294 23.486 1.00 95.19 89 ILE A O 1
ATOM 734 N N . GLU A 1 90 ? -17.418 2.680 21.360 1.00 94.88 90 GLU A N 1
ATOM 735 C CA . GLU A 1 90 ? -18.159 3.940 21.236 1.00 94.88 90 GLU A CA 1
ATOM 736 C C . GLU A 1 90 ? -19.674 3.743 21.380 1.00 94.88 90 GLU A C 1
ATOM 738 O O . GLU A 1 90 ? -20.336 4.517 22.085 1.00 94.88 90 GLU A O 1
ATOM 743 N N . GLU A 1 91 ? -20.230 2.692 20.771 1.00 94.25 91 GLU A N 1
ATOM 744 C CA . GLU A 1 91 ? -21.645 2.342 20.918 1.00 94.25 91 GLU A CA 1
ATOM 745 C C . GLU A 1 91 ? -21.996 2.009 22.368 1.00 94.25 91 GLU A C 1
ATOM 747 O O . GLU A 1 91 ? -22.928 2.599 22.928 1.00 94.25 91 GLU A O 1
ATOM 752 N N . ARG A 1 92 ? -21.206 1.151 23.024 1.00 93.56 92 ARG A N 1
ATOM 753 C CA . ARG A 1 92 ? -21.399 0.807 24.442 1.00 93.56 92 ARG A CA 1
ATOM 754 C C . ARG A 1 92 ? -21.305 2.027 25.349 1.00 93.56 92 ARG A C 1
ATOM 756 O O . ARG A 1 92 ? -22.105 2.189 26.270 1.00 93.56 92 ARG A O 1
ATOM 763 N N . PHE A 1 93 ? -20.373 2.933 25.076 1.00 93.69 93 PHE A N 1
ATOM 764 C CA . PHE A 1 93 ? -20.235 4.164 25.847 1.00 93.69 93 PHE A CA 1
ATOM 765 C C . PHE A 1 93 ? -21.443 5.098 25.673 1.00 93.69 93 PHE A C 1
ATOM 767 O O . PHE A 1 93 ? -21.888 5.744 26.628 1.00 93.69 93 PHE A O 1
ATOM 774 N N . LYS A 1 94 ? -22.025 5.145 24.470 1.00 92.81 94 LYS A N 1
ATOM 775 C CA . LYS A 1 94 ? -23.258 5.889 24.184 1.00 92.81 94 LYS A CA 1
ATOM 776 C C . LYS A 1 94 ? -24.467 5.291 24.905 1.00 92.81 94 LYS A C 1
ATOM 778 O O . LYS A 1 94 ? -25.292 6.050 25.413 1.00 92.81 94 LYS A O 1
ATOM 783 N N . GLU A 1 95 ? -24.573 3.965 24.964 1.00 91.19 95 GLU A N 1
ATOM 784 C CA . GLU A 1 95 ? -25.596 3.268 25.756 1.00 91.19 95 GLU A CA 1
ATOM 785 C C . GLU A 1 95 ? -25.472 3.613 27.240 1.00 91.19 95 GLU A C 1
ATOM 787 O O . GLU A 1 95 ? -26.445 4.054 27.850 1.00 91.19 95 GLU A O 1
ATOM 792 N N . LEU A 1 96 ? -24.262 3.518 27.797 1.00 90.38 96 LEU A N 1
ATOM 793 C CA . LEU A 1 96 ? -24.000 3.875 29.190 1.00 90.38 96 LEU A CA 1
ATOM 794 C C . LEU A 1 96 ? -24.387 5.326 29.479 1.00 90.38 96 LEU A C 1
ATOM 796 O O . LEU A 1 96 ? -25.112 5.579 30.434 1.00 90.38 96 LEU A O 1
ATOM 800 N N . LYS A 1 97 ? -24.016 6.286 28.626 1.00 87.12 97 LYS A N 1
ATOM 801 C CA . LYS A 1 97 ? -24.429 7.690 28.801 1.00 87.12 97 LYS A CA 1
ATOM 802 C C . LYS A 1 97 ? -25.947 7.875 28.870 1.00 87.12 97 LYS A C 1
ATOM 804 O O . LYS A 1 97 ? -26.405 8.708 29.642 1.00 87.12 97 LYS A O 1
ATOM 809 N N . LYS A 1 98 ? -26.733 7.102 28.114 1.00 86.69 98 LYS A N 1
ATOM 810 C CA . LYS A 1 98 ? -28.205 7.151 28.202 1.00 86.69 98 LYS A CA 1
ATOM 811 C C . LYS A 1 98 ? -28.728 6.638 29.545 1.00 86.69 98 LYS A C 1
ATOM 813 O O . LYS A 1 98 ? -29.762 7.110 29.998 1.00 86.69 98 LYS A O 1
ATOM 818 N N . ILE A 1 99 ? -28.029 5.684 30.158 1.00 85.94 99 ILE A N 1
ATOM 819 C CA . ILE A 1 99 ? -28.382 5.118 31.466 1.00 85.94 99 ILE A CA 1
ATOM 820 C C . ILE A 1 99 ? -27.991 6.081 32.595 1.00 85.94 99 ILE A C 1
ATOM 822 O O . ILE A 1 99 ? -28.768 6.278 33.523 1.00 85.94 99 ILE A O 1
ATOM 826 N N . VAL A 1 100 ? -26.800 6.691 32.519 1.00 83.69 100 VAL A N 1
ATOM 827 C CA . VAL A 1 100 ? -26.262 7.552 33.592 1.00 83.69 100 VAL A CA 1
ATOM 828 C C . VAL A 1 100 ? -26.712 9.018 33.474 1.00 83.69 100 VAL A C 1
ATOM 830 O O . VAL A 1 100 ? -26.593 9.774 34.431 1.00 83.69 100 VAL A O 1
ATOM 833 N N . SER A 1 101 ? -27.272 9.442 32.337 1.00 63.88 101 SER A N 1
ATOM 834 C CA . SER A 1 101 ? -27.919 10.756 32.180 1.00 63.88 101 SER A CA 1
ATOM 835 C C . SER A 1 101 ? -29.428 10.621 31.940 1.00 63.88 101 SER A C 1
ATOM 837 O O . SER A 1 101 ? -29.902 10.958 30.848 1.00 63.88 101 SER A O 1
ATOM 839 N N . PRO A 1 102 ? -30.204 10.132 32.929 1.00 58.38 102 PRO A N 1
ATOM 840 C CA . PRO A 1 102 ? -31.645 10.300 32.887 1.00 58.38 102 PRO A CA 1
ATOM 841 C C . PRO A 1 102 ? -31.937 11.805 32.971 1.00 58.38 102 PRO A C 1
ATOM 843 O O . PRO A 1 102 ? -31.254 12.538 33.686 1.00 58.38 102 PRO A O 1
ATOM 846 N N . LYS A 1 103 ? -32.901 12.266 32.173 1.00 56.81 103 LYS A N 1
ATOM 847 C CA . LYS A 1 103 ? -33.470 13.608 32.328 1.00 56.81 103 LYS A CA 1
ATOM 848 C C . LYS A 1 103 ? -33.946 13.842 33.757 1.00 56.81 103 LYS A C 1
ATOM 850 O O . LYS A 1 103 ? -34.490 12.876 34.338 1.00 56.81 103 LYS A O 1
#

Sequence (103 aa):
MEFSRKAKAFFKDKGISQREIATKIGEGEVYVSKQLNKKEPSPKFLNQLANNYPNFDLNEMLRTDEVLNIVAEEREEYKLRSIILINEIEERFKELKKIVSPK

Radius of gyration: 19.41 Å; chains: 1; bounding box: 48×36×46 Å